Protein AF-A0A5M4DDJ9-F1 (afdb_monomer_lite)

Structure (mmCIF, N/CA/C/O backbone):
data_AF-A0A5M4DDJ9-F1
#
_entry.id   AF-A0A5M4DDJ9-F1
#
loop_
_atom_site.group_PDB
_atom_site.id
_atom_site.type_symbol
_atom_site.label_atom_id
_atom_site.label_alt_id
_atom_site.label_comp_id
_atom_site.label_asym_id
_atom_site.label_entity_id
_atom_site.label_seq_id
_atom_site.pdbx_PDB_ins_code
_atom_site.Cartn_x
_atom_site.Cartn_y
_atom_site.Cartn_z
_atom_site.occupancy
_atom_site.B_iso_or_equiv
_atom_site.auth_seq_id
_atom_site.auth_comp_id
_atom_site.auth_asym_id
_atom_site.auth_atom_id
_atom_site.pdbx_PDB_model_num
ATOM 1 N N . MET A 1 1 ? -1.217 1.622 -13.422 1.00 91.12 1 MET A N 1
ATOM 2 C CA . MET A 1 1 ? -2.374 1.199 -12.579 1.00 91.12 1 MET A CA 1
ATOM 3 C C . MET A 1 1 ? -1.895 0.971 -11.156 1.00 91.12 1 MET A C 1
ATOM 5 O O . MET A 1 1 ? -0.814 0.414 -10.998 1.00 91.12 1 MET A O 1
ATOM 9 N N . VAL A 1 2 ? -2.664 1.385 -10.148 1.00 94.44 2 VAL A N 1
ATOM 10 C CA . VAL A 1 2 ? -2.326 1.254 -8.718 1.00 94.44 2 VAL A CA 1
ATOM 11 C C . VAL A 1 2 ? -3.425 0.519 -7.961 1.00 94.44 2 VAL A C 1
ATOM 13 O O . VAL A 1 2 ? -4.577 0.521 -8.397 1.00 94.44 2 VAL A O 1
ATOM 16 N N . GLY A 1 3 ? -3.105 -0.091 -6.821 1.00 95.62 3 GLY A N 1
ATOM 17 C CA . GLY A 1 3 ? -4.119 -0.683 -5.954 1.00 95.62 3 GLY A CA 1
ATOM 18 C C . GLY A 1 3 ? -3.589 -1.247 -4.651 1.00 95.62 3 GLY A C 1
ATOM 19 O O . GLY A 1 3 ? -2.397 -1.164 -4.343 1.00 95.62 3 GLY A O 1
ATOM 20 N N . ILE A 1 4 ? -4.534 -1.770 -3.877 1.00 95.81 4 ILE A N 1
ATOM 21 C CA . ILE A 1 4 ? -4.316 -2.322 -2.547 1.00 95.81 4 ILE A CA 1
ATOM 22 C C . ILE A 1 4 ? -4.977 -3.692 -2.431 1.00 95.81 4 ILE A C 1
ATOM 24 O O . ILE A 1 4 ? -6.146 -3.877 -2.782 1.00 95.81 4 ILE A O 1
ATOM 28 N N . TRP A 1 5 ? -4.209 -4.649 -1.927 1.00 96.69 5 TRP A N 1
ATOM 29 C CA . TRP A 1 5 ? -4.634 -6.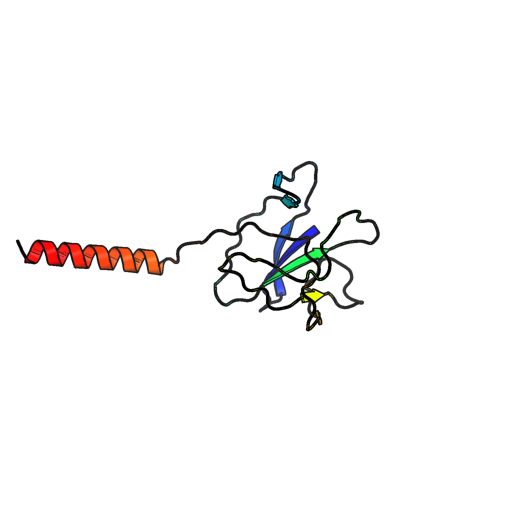016 -1.675 1.00 96.69 5 TRP A CA 1
ATOM 30 C C . TRP A 1 5 ? -4.654 -6.299 -0.182 1.00 96.69 5 TRP A C 1
ATOM 32 O O . TRP A 1 5 ? -3.828 -5.778 0.566 1.00 96.69 5 TRP A O 1
ATOM 42 N N . ARG A 1 6 ? -5.568 -7.167 0.240 1.00 97.25 6 ARG A N 1
ATOM 43 C CA . ARG A 1 6 ? -5.543 -7.766 1.573 1.00 97.25 6 ARG A CA 1
ATOM 44 C C . ARG A 1 6 ? -4.703 -9.033 1.537 1.00 97.25 6 ARG A C 1
ATOM 46 O O . ARG A 1 6 ? -4.954 -9.913 0.720 1.00 97.25 6 ARG A O 1
ATOM 53 N N . ASP A 1 7 ? -3.736 -9.150 2.440 1.00 95.88 7 ASP A N 1
ATOM 54 C CA . ASP A 1 7 ? -2.758 -10.242 2.367 1.00 95.88 7 ASP A CA 1
ATOM 55 C C . ASP A 1 7 ? -3.348 -11.607 2.751 1.00 95.88 7 ASP A C 1
ATOM 57 O O . ASP A 1 7 ? -2.906 -12.632 2.240 1.00 95.88 7 ASP A O 1
ATOM 61 N N . SER A 1 8 ? -4.372 -11.643 3.613 1.00 96.50 8 SER A N 1
ATOM 62 C CA . SER A 1 8 ? -4.942 -12.899 4.127 1.00 96.50 8 SER A CA 1
ATOM 63 C C . SER A 1 8 ? -5.587 -13.778 3.055 1.00 96.50 8 SER A C 1
ATOM 65 O O . SER A 1 8 ? -5.591 -14.998 3.181 1.00 96.50 8 SER A O 1
ATOM 67 N N . ASP A 1 9 ? -6.175 -13.159 2.033 1.00 96.62 9 ASP A N 1
ATOM 68 C CA . ASP A 1 9 ? -6.898 -13.823 0.943 1.00 96.62 9 ASP A CA 1
ATOM 69 C C . ASP A 1 9 ? -6.453 -13.336 -0.442 1.00 96.62 9 ASP A C 1
ATOM 71 O O . ASP A 1 9 ? -7.043 -13.722 -1.448 1.00 96.62 9 ASP A O 1
ATOM 75 N N . GLN A 1 10 ? -5.415 -12.493 -0.496 1.00 95.62 10 GLN A N 1
ATOM 76 C CA . GLN A 1 10 ? -4.866 -11.894 -1.715 1.00 95.62 10 GLN A CA 1
ATOM 77 C C . GLN A 1 10 ? -5.909 -11.105 -2.527 1.00 95.62 10 GLN A C 1
ATOM 79 O O . GLN A 1 10 ? -5.730 -10.860 -3.722 1.00 95.62 10 GLN A O 1
ATOM 84 N N . ALA A 1 11 ? -7.010 -10.693 -1.891 1.00 96.75 11 ALA A N 1
ATOM 85 C CA . ALA A 1 11 ? -8.105 -10.016 -2.565 1.00 96.75 11 ALA A CA 1
ATOM 86 C C . ALA A 1 11 ? -7.718 -8.575 -2.914 1.00 96.75 11 ALA A C 1
ATOM 88 O O . ALA A 1 11 ? -7.293 -7.812 -2.044 1.00 96.75 11 ALA A O 1
ATOM 89 N N . LEU A 1 12 ? -7.915 -8.184 -4.177 1.00 96.75 12 LEU A N 1
ATOM 90 C CA . LEU A 1 12 ? -7.800 -6.791 -4.608 1.00 96.75 12 LEU A CA 1
ATOM 91 C C . LEU A 1 12 ? -8.976 -5.998 -4.029 1.00 96.75 12 LEU A C 1
ATOM 93 O O . LEU A 1 12 ? -10.116 -6.176 -4.454 1.00 96.75 12 LEU A O 1
ATOM 97 N N . MET A 1 13 ? -8.706 -5.133 -3.053 1.00 97.00 13 MET A N 1
ATOM 98 C CA . MET A 1 13 ? -9.750 -4.375 -2.360 1.00 97.00 13 MET A CA 1
ATOM 99 C C . MET A 1 13 ? -10.138 -3.107 -3.116 1.00 97.00 13 MET A C 1
ATOM 101 O O . MET A 1 13 ? -11.306 -2.732 -3.143 1.00 97.00 13 MET A O 1
ATOM 105 N N . ALA A 1 14 ? -9.155 -2.445 -3.724 1.00 96.81 14 ALA A N 1
ATOM 106 C CA . ALA A 1 14 ? -9.376 -1.319 -4.617 1.00 96.81 14 ALA A CA 1
ATOM 107 C C . ALA A 1 14 ? -8.230 -1.185 -5.611 1.00 96.81 14 ALA A C 1
ATOM 109 O O . ALA A 1 14 ? -7.081 -1.524 -5.325 1.00 96.81 14 ALA A O 1
ATOM 110 N N . SER A 1 15 ? -8.558 -0.634 -6.774 1.00 96.50 15 SER A N 1
ATOM 111 C CA . SER A 1 15 ? -7.586 -0.232 -7.780 1.00 96.50 15 SER A CA 1
ATOM 112 C C . SER A 1 15 ? -8.067 1.005 -8.519 1.00 96.50 15 SER A C 1
ATOM 114 O O . SER A 1 15 ? -9.262 1.304 -8.540 1.00 96.50 15 SER A O 1
ATOM 116 N N . ALA A 1 16 ? -7.122 1.718 -9.116 1.00 95.00 16 ALA A N 1
ATOM 117 C CA . ALA A 1 16 ? -7.395 2.849 -9.978 1.00 95.00 16 ALA A CA 1
ATOM 118 C C . ALA A 1 16 ? -6.338 2.957 -11.078 1.00 95.00 16 ALA A C 1
ATOM 120 O O . ALA A 1 16 ? -5.153 2.661 -10.880 1.00 95.00 16 ALA A O 1
ATOM 121 N N . LEU A 1 17 ? -6.770 3.436 -12.240 1.00 93.69 17 LEU A N 1
ATOM 122 C CA . LEU A 1 17 ? -5.866 4.044 -13.202 1.00 93.69 17 LEU A CA 1
ATOM 123 C C . LEU A 1 17 ? -5.703 5.512 -12.809 1.00 93.69 17 LEU A C 1
ATOM 125 O O . LEU A 1 17 ? -6.692 6.235 -12.738 1.00 93.69 17 LEU A O 1
ATOM 129 N N . VAL A 1 18 ? -4.474 5.934 -12.522 1.00 92.56 18 VAL A N 1
ATOM 130 C CA . VAL A 1 18 ? -4.179 7.347 -12.280 1.00 92.56 18 VAL A CA 1
ATOM 131 C C . VAL A 1 18 ? -4.036 8.012 -13.641 1.00 92.56 18 VAL A C 1
ATOM 133 O O . VAL A 1 18 ? -3.029 7.821 -14.314 1.00 92.56 18 VAL A O 1
ATOM 136 N N . ASP A 1 19 ? -5.081 8.715 -14.065 1.00 91.75 19 ASP A N 1
ATOM 137 C CA . ASP A 1 19 ? -5.103 9.457 -15.324 1.00 91.75 19 ASP A CA 1
ATOM 138 C C . ASP A 1 19 ? -4.744 10.926 -15.046 1.00 91.75 19 ASP A C 1
ATOM 140 O O . ASP A 1 19 ? -5.495 11.594 -14.330 1.00 91.75 19 ASP A O 1
ATOM 144 N N . PRO A 1 20 ? -3.641 11.465 -15.602 1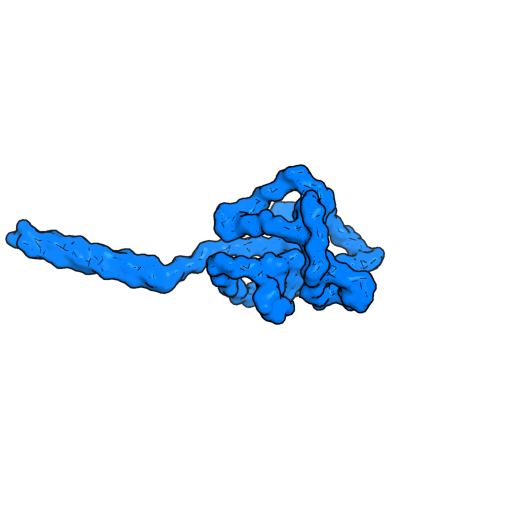.00 90.38 20 PRO A N 1
ATOM 145 C CA . PRO A 1 20 ? -3.265 12.869 -15.427 1.00 90.38 20 PRO A CA 1
ATOM 146 C C . PRO A 1 20 ? -4.354 13.878 -15.827 1.00 90.38 20 PRO A C 1
ATOM 148 O O . PRO A 1 20 ? -4.323 15.014 -15.363 1.00 90.38 20 PRO A O 1
ATOM 151 N N . GLY A 1 21 ? -5.311 13.490 -16.677 1.00 93.75 21 GLY A N 1
ATOM 152 C CA . GLY A 1 21 ? -6.441 14.329 -17.078 1.00 93.75 21 GLY A CA 1
ATOM 153 C C . GLY A 1 21 ? -7.557 14.441 -16.033 1.00 93.75 21 GLY A C 1
ATOM 154 O O . GLY A 1 21 ? -8.336 15.392 -16.086 1.00 93.75 21 GLY A O 1
ATOM 155 N N . THR A 1 22 ? -7.649 13.500 -15.085 1.00 94.75 22 THR A N 1
ATOM 156 C CA . THR A 1 22 ? -8.707 13.476 -14.051 1.00 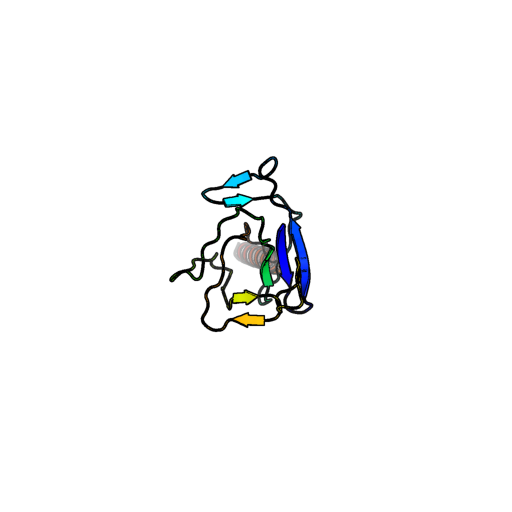94.75 22 THR A CA 1
ATOM 157 C C . THR A 1 22 ? -8.189 13.389 -12.622 1.00 94.75 22 THR A C 1
ATOM 159 O O . THR A 1 22 ? -8.957 13.586 -11.680 1.00 94.75 22 THR A O 1
ATOM 162 N N . ALA A 1 23 ? -6.916 13.052 -12.445 1.00 94.88 23 ALA A N 1
ATOM 163 C CA . ALA A 1 23 ? -6.287 12.933 -11.147 1.00 94.88 23 ALA A CA 1
ATOM 164 C C . ALA A 1 23 ? -6.039 14.309 -10.521 1.00 94.88 23 ALA A C 1
ATOM 166 O O . ALA A 1 23 ? -5.840 15.320 -11.195 1.00 94.88 23 ALA A O 1
ATOM 167 N N . THR A 1 24 ? -6.000 14.323 -9.195 1.00 95.25 24 THR A N 1
ATOM 168 C CA . THR A 1 24 ? -5.657 15.507 -8.412 1.00 95.25 24 THR A CA 1
ATOM 169 C C . THR A 1 24 ? -4.196 15.430 -8.000 1.00 95.25 24 THR A C 1
ATOM 171 O O . THR A 1 24 ? -3.779 14.461 -7.363 1.00 95.25 24 THR A O 1
ATOM 174 N N . THR A 1 25 ? -3.423 16.466 -8.308 1.00 94.06 25 THR A N 1
ATOM 175 C CA . THR A 1 25 ? -2.042 16.590 -7.830 1.00 94.06 25 THR A CA 1
ATOM 176 C C . THR A 1 25 ? -2.020 17.106 -6.394 1.00 94.06 25 THR A C 1
ATOM 178 O O . THR A 1 25 ? -2.630 18.129 -6.081 1.00 94.06 25 THR A O 1
ATOM 181 N N . LEU A 1 26 ? -1.291 16.417 -5.520 1.00 91.81 26 LEU A N 1
ATOM 182 C CA . LEU A 1 26 ? -1.054 16.809 -4.136 1.00 91.81 26 LEU A CA 1
ATOM 183 C C . LEU A 1 26 ? 0.426 16.596 -3.799 1.00 91.81 26 LEU A C 1
ATOM 185 O O . LEU A 1 26 ? 0.887 15.462 -3.648 1.00 91.81 26 LEU A O 1
ATOM 189 N N . GLY A 1 27 ? 1.164 17.700 -3.664 1.00 89.69 27 GLY A N 1
ATOM 190 C CA . GLY A 1 27 ? 2.623 17.658 -3.553 1.00 89.69 27 GLY A CA 1
ATOM 191 C C . GLY A 1 27 ? 3.243 17.061 -4.818 1.00 89.69 27 GLY A C 1
ATOM 192 O O . GLY A 1 27 ? 2.853 17.429 -5.924 1.00 89.69 27 GLY A O 1
ATOM 193 N N . ASP A 1 28 ? 4.156 16.108 -4.642 1.00 86.56 28 ASP A N 1
ATOM 194 C CA . ASP A 1 28 ? 4.861 15.427 -5.738 1.00 86.56 28 ASP A CA 1
ATOM 195 C C . ASP A 1 28 ? 4.074 14.244 -6.343 1.00 86.56 28 ASP A C 1
ATOM 197 O O . ASP A 1 28 ? 4.601 13.505 -7.172 1.00 86.56 28 ASP A O 1
ATOM 201 N N . TRP A 1 29 ? 2.822 14.032 -5.923 1.00 89.75 29 TRP A N 1
ATOM 202 C CA . TRP A 1 29 ? 2.040 12.837 -6.251 1.00 89.75 29 TRP A CA 1
ATOM 203 C C . TRP A 1 29 ? 0.702 13.178 -6.911 1.00 89.75 29 TRP A C 1
ATOM 205 O O . TRP A 1 29 ? 0.070 14.183 -6.583 1.00 89.75 29 TRP A O 1
ATOM 215 N N . MET A 1 30 ? 0.231 12.300 -7.799 1.00 93.12 30 MET A N 1
ATOM 216 C CA . MET A 1 30 ? -1.116 12.353 -8.378 1.00 93.12 30 MET A CA 1
ATOM 217 C C . MET A 1 30 ? -2.019 11.295 -7.745 1.00 93.12 30 MET A C 1
ATOM 219 O O . MET A 1 30 ? -1.616 10.147 -7.561 1.00 93.12 30 MET A O 1
ATOM 223 N N . TYR A 1 31 ? -3.260 11.678 -7.450 1.00 94.50 31 TYR A N 1
ATOM 224 C CA . TYR A 1 31 ? -4.249 10.824 -6.804 1.00 94.50 31 TYR A CA 1
ATOM 225 C C . TYR A 1 31 ? -5.504 10.700 -7.657 1.00 94.50 31 TYR A C 1
ATOM 227 O O . TYR A 1 31 ? -6.114 11.698 -8.042 1.00 94.50 31 TYR A O 1
ATOM 235 N N . GLN A 1 32 ? -5.932 9.461 -7.880 1.00 96.12 32 GLN A N 1
ATOM 236 C CA . GLN A 1 32 ? -7.238 9.151 -8.447 1.00 96.12 32 GLN A CA 1
ATOM 237 C C . GLN A 1 32 ? -8.202 8.771 -7.323 1.00 96.12 32 GLN A C 1
ATOM 239 O O . GLN A 1 32 ? -7.865 7.968 -6.451 1.00 96.12 32 GLN A O 1
ATOM 244 N N . SER A 1 33 ? -9.413 9.328 -7.344 1.00 94.50 33 SER A N 1
ATOM 245 C CA . SER A 1 33 ? -10.443 8.961 -6.373 1.00 94.50 33 SER A CA 1
ATOM 246 C C . SER A 1 33 ? -10.897 7.512 -6.555 1.00 94.50 33 SER A C 1
ATOM 248 O O . SER A 1 33 ? -11.127 7.054 -7.673 1.00 94.50 33 SER A O 1
ATOM 250 N N . ILE A 1 34 ? -11.087 6.826 -5.430 1.00 95.00 34 ILE A N 1
ATOM 251 C CA . ILE A 1 34 ? -11.683 5.491 -5.335 1.00 95.00 34 ILE A CA 1
ATOM 252 C C . ILE A 1 34 ? -12.862 5.526 -4.364 1.00 95.00 34 ILE A C 1
ATOM 254 O O . ILE A 1 34 ? -12.968 6.433 -3.533 1.00 95.00 34 ILE A O 1
ATOM 258 N N . SER A 1 35 ? -13.727 4.514 -4.419 1.00 94.19 35 SER A N 1
ATOM 259 C CA . SER A 1 35 ? -14.648 4.254 -3.312 1.00 94.19 35 SER A CA 1
ATOM 260 C C . SER A 1 35 ? -13.846 3.973 -2.032 1.00 94.19 35 SER A C 1
ATOM 262 O O . SER A 1 35 ? -12.883 3.203 -2.097 1.00 94.19 35 SER A O 1
ATOM 264 N N . PRO A 1 36 ? -14.204 4.571 -0.878 1.00 93.12 36 PRO A N 1
ATOM 265 C CA . PRO A 1 36 ? -13.473 4.352 0.365 1.00 93.12 36 PRO A CA 1
ATOM 266 C C . PRO A 1 36 ? -13.395 2.871 0.741 1.00 93.12 36 PRO A C 1
ATOM 268 O O . PRO A 1 36 ? -14.400 2.161 0.711 1.00 93.12 36 PRO A O 1
ATOM 271 N N . VAL A 1 37 ? -12.203 2.426 1.138 1.00 94.06 37 VAL A N 1
ATOM 272 C CA . VAL A 1 37 ? -11.948 1.062 1.611 1.00 94.06 37 VAL A CA 1
ATOM 273 C C . VAL A 1 37 ? -11.637 1.104 3.099 1.00 94.06 37 VAL A C 1
ATOM 275 O O . VAL A 1 37 ? -10.756 1.842 3.535 1.00 94.06 37 VAL A O 1
ATOM 278 N N . GLN A 1 38 ? -12.345 0.293 3.882 1.00 92.94 38 GLN A N 1
ATOM 279 C CA . GLN A 1 38 ? -12.071 0.156 5.306 1.00 92.94 38 GLN A CA 1
ATOM 280 C C . GLN A 1 38 ? -10.966 -0.877 5.537 1.00 92.94 38 GLN A C 1
ATOM 282 O O . GLN A 1 38 ? -11.117 -2.048 5.188 1.00 92.94 38 GLN A O 1
ATOM 287 N N . LEU A 1 39 ? -9.873 -0.440 6.162 1.00 92.81 39 LEU A N 1
ATOM 288 C CA . LEU A 1 39 ? -8.778 -1.307 6.584 1.00 92.81 39 LEU A CA 1
ATOM 289 C C . LEU A 1 39 ? -8.973 -1.678 8.056 1.00 92.81 39 LEU A C 1
ATOM 291 O O . LEU A 1 39 ? -9.036 -0.815 8.929 1.00 92.81 39 LEU A O 1
ATOM 295 N N . SER A 1 40 ? -9.096 -2.971 8.338 1.00 92.25 40 SER A N 1
ATOM 296 C CA . SER A 1 40 ? -9.141 -3.487 9.706 1.00 92.25 40 SER A CA 1
ATOM 297 C C . SER A 1 40 ? -7.774 -3.373 10.378 1.00 92.25 40 SER A C 1
ATOM 299 O O . SER A 1 40 ? -6.763 -3.775 9.797 1.00 92.25 40 SER A O 1
ATOM 301 N N . SER A 1 41 ? -7.760 -2.878 11.616 1.00 90.38 41 SER A N 1
ATOM 302 C CA . SER A 1 41 ? -6.561 -2.855 12.458 1.00 90.38 41 SER A CA 1
ATOM 303 C C . SER A 1 41 ? -6.016 -4.270 12.683 1.00 90.38 41 SER A C 1
ATOM 305 O O . SER A 1 41 ? -6.780 -5.230 12.790 1.00 90.38 41 SER A O 1
ATOM 307 N N . GLY A 1 42 ? -4.690 -4.401 12.731 1.00 92.94 42 GLY A N 1
ATOM 308 C CA . GLY A 1 42 ? -3.994 -5.679 12.916 1.00 92.94 42 GLY A CA 1
ATOM 309 C C . GLY A 1 42 ? -3.937 -6.585 11.679 1.00 92.94 42 GLY A C 1
ATOM 310 O O . GLY A 1 42 ? -3.274 -7.618 11.732 1.00 92.94 42 GLY A O 1
ATOM 311 N N . ALA A 1 43 ? -4.583 -6.218 10.569 1.00 95.44 43 ALA A N 1
ATOM 312 C CA . ALA A 1 43 ? -4.454 -6.926 9.298 1.00 95.44 43 ALA A CA 1
ATOM 313 C C . ALA A 1 43 ? -3.310 -6.355 8.443 1.00 95.44 43 ALA A C 1
ATOM 315 O O . ALA A 1 43 ? -2.926 -5.193 8.587 1.00 95.44 43 ALA A O 1
ATOM 316 N N . SER A 1 44 ? -2.778 -7.180 7.540 1.00 95.38 44 SER A N 1
ATOM 317 C CA . SER A 1 44 ? -1.732 -6.789 6.591 1.00 95.38 44 SER A CA 1
ATOM 318 C C . SER A 1 44 ? -2.312 -6.553 5.200 1.00 95.38 44 SER A C 1
ATOM 320 O O . SER A 1 44 ? -3.215 -7.269 4.746 1.00 95.38 44 SER A O 1
ATOM 322 N N . TYR A 1 45 ? -1.799 -5.510 4.555 1.00 95.00 45 TYR A N 1
ATOM 323 C CA . TYR A 1 45 ? -2.214 -5.078 3.235 1.00 95.00 45 TYR A CA 1
ATOM 324 C C . TYR A 1 45 ? -0.989 -4.744 2.403 1.00 95.00 45 TYR A C 1
ATOM 326 O O . TYR A 1 45 ? -0.024 -4.154 2.895 1.00 95.00 45 TYR A O 1
ATOM 334 N N . THR A 1 46 ? -1.093 -5.034 1.117 1.00 94.38 46 THR A N 1
ATOM 335 C CA . THR A 1 46 ? -0.067 -4.723 0.135 1.00 94.38 46 THR A CA 1
ATOM 336 C C . THR A 1 46 ? -0.542 -3.593 -0.761 1.00 94.38 46 THR A C 1
ATOM 338 O O . THR A 1 46 ? -1.584 -3.702 -1.398 1.00 94.38 46 THR A O 1
ATOM 341 N N . ALA A 1 47 ? 0.243 -2.523 -0.842 1.00 93.56 47 ALA A N 1
ATOM 342 C CA . ALA A 1 47 ? 0.087 -1.440 -1.805 1.00 93.56 47 ALA A CA 1
ATOM 343 C C . ALA A 1 47 ? 1.003 -1.678 -3.013 1.00 93.56 47 ALA A C 1
ATOM 345 O O . ALA A 1 47 ? 2.172 -2.017 -2.831 1.00 93.56 47 ALA A O 1
ATOM 346 N N . GLY A 1 48 ? 0.518 -1.464 -4.238 1.00 93.50 48 GLY A N 1
ATOM 347 C CA . GLY A 1 48 ? 1.329 -1.708 -5.432 1.00 93.50 48 GLY A CA 1
ATOM 348 C C . GLY A 1 48 ? 0.899 -0.938 -6.676 1.00 93.50 48 GLY A C 1
ATOM 349 O O . GLY A 1 48 ? -0.238 -0.484 -6.798 1.00 93.50 48 GLY A O 1
ATOM 350 N N . ALA A 1 49 ? 1.843 -0.812 -7.610 1.00 92.38 49 ALA A N 1
ATOM 351 C CA . ALA A 1 49 ? 1.632 -0.346 -8.976 1.00 92.38 49 ALA A CA 1
ATOM 352 C C . ALA A 1 49 ? 2.131 -1.399 -9.956 1.00 92.38 49 ALA A C 1
ATOM 354 O O . ALA A 1 49 ? 3.141 -2.060 -9.715 1.00 92.38 49 ALA A O 1
ATOM 355 N N . MET A 1 50 ? 1.458 -1.482 -11.098 1.00 91.06 50 MET A N 1
ATOM 356 C CA . MET A 1 50 ? 2.045 -2.072 -12.293 1.00 91.06 50 MET A CA 1
ATOM 357 C C . MET A 1 50 ? 2.738 -0.964 -13.075 1.00 91.06 50 MET A C 1
ATOM 359 O O . MET A 1 50 ? 2.065 -0.030 -13.513 1.00 91.06 50 MET A O 1
ATOM 363 N N . TYR A 1 51 ? 4.051 -1.123 -13.237 1.00 86.25 51 TYR A N 1
ATOM 364 C CA . TYR A 1 51 ? 4.872 -0.357 -14.165 1.00 86.25 51 TYR A CA 1
ATOM 365 C C . TYR A 1 51 ? 5.203 -1.235 -15.368 1.00 86.25 51 TYR A C 1
ATOM 367 O O . TYR A 1 51 ? 5.687 -2.361 -15.211 1.00 86.25 51 TYR A O 1
ATOM 375 N N . THR A 1 52 ? 4.937 -0.734 -16.563 1.00 84.19 52 THR A N 1
ATOM 376 C CA . THR A 1 52 ? 5.291 -1.378 -17.827 1.00 84.19 52 THR A CA 1
ATOM 377 C C . THR A 1 52 ? 6.603 -0.822 -18.371 1.00 84.19 52 THR A C 1
ATOM 379 O O . THR A 1 52 ? 7.060 0.242 -17.965 1.00 84.19 52 THR A O 1
ATOM 382 N N . ALA A 1 53 ? 7.223 -1.530 -19.319 1.00 81.44 53 ALA A N 1
ATOM 383 C CA . ALA A 1 53 ? 8.445 -1.051 -19.973 1.00 81.44 53 ALA A CA 1
ATOM 384 C C . ALA A 1 53 ? 8.240 0.261 -20.757 1.00 81.44 53 ALA A C 1
ATOM 386 O O . ALA A 1 53 ? 9.214 0.929 -21.090 1.00 81.44 53 ALA A O 1
ATOM 387 N N . THR A 1 54 ? 6.990 0.610 -21.065 1.00 84.62 54 THR A N 1
ATOM 388 C CA . THR A 1 54 ? 6.621 1.851 -21.750 1.00 84.62 54 THR A CA 1
ATOM 389 C C . THR A 1 54 ? 6.169 2.955 -20.798 1.00 84.62 54 THR A C 1
ATOM 391 O O . THR A 1 54 ? 5.879 4.053 -21.266 1.00 84.62 54 THR A O 1
ATOM 394 N N . ASP A 1 55 ? 6.103 2.697 -19.488 1.00 84.06 55 ASP A N 1
ATOM 395 C CA . ASP A 1 55 ? 5.698 3.714 -18.520 1.00 84.06 55 ASP A CA 1
ATOM 396 C C . ASP A 1 55 ? 6.852 4.684 -18.253 1.00 84.06 55 ASP A C 1
ATOM 398 O O . ASP A 1 55 ? 7.989 4.283 -17.999 1.00 84.06 55 ASP A O 1
ATOM 402 N N . SER A 1 56 ? 6.540 5.979 -18.271 1.00 84.31 56 SER A N 1
ATOM 403 C CA . SER A 1 56 ? 7.460 7.062 -17.904 1.00 84.31 56 SER A CA 1
ATOM 404 C C . SER A 1 56 ? 7.340 7.480 -16.435 1.00 84.31 56 SER A C 1
ATOM 406 O O . SER A 1 56 ? 7.931 8.481 -16.026 1.00 84.31 56 SER A O 1
ATOM 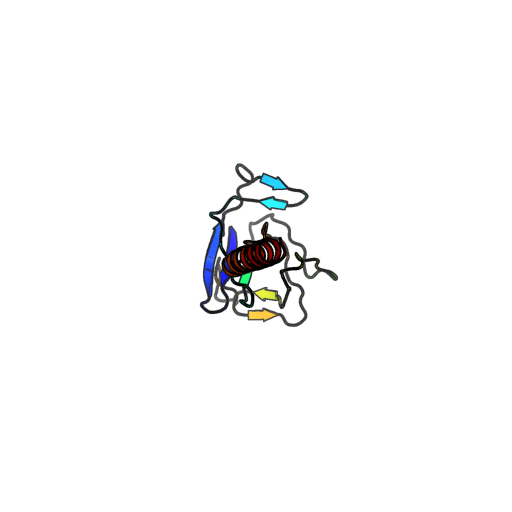408 N N . ASP A 1 57 ? 6.556 6.748 -15.645 1.00 86.31 57 ASP A N 1
ATOM 409 C CA . ASP A 1 57 ? 6.327 7.064 -14.241 1.00 86.31 57 ASP A CA 1
ATOM 410 C C . ASP A 1 57 ? 7.589 6.829 -13.410 1.00 86.31 57 ASP A C 1
ATOM 412 O O . ASP A 1 57 ? 8.274 5.808 -13.514 1.00 86.31 57 ASP A O 1
ATOM 416 N N . SER A 1 58 ? 7.876 7.785 -12.532 1.00 87.31 58 SER A N 1
ATOM 417 C CA . SER A 1 58 ? 8.989 7.697 -11.594 1.00 87.31 58 SER A CA 1
ATOM 418 C C . SER A 1 58 ? 8.552 7.074 -10.269 1.00 87.31 58 SER A C 1
ATOM 420 O O . SER A 1 58 ? 7.408 7.207 -9.838 1.00 87.31 58 SER A O 1
ATOM 422 N N . TYR A 1 59 ? 9.489 6.409 -9.597 1.00 88.94 59 TYR A N 1
ATOM 423 C CA . TYR A 1 59 ? 9.310 5.883 -8.247 1.00 88.94 59 TYR A CA 1
ATOM 424 C C . TYR A 1 59 ? 10.599 6.054 -7.442 1.00 88.94 59 TYR A C 1
ATOM 426 O O . TYR A 1 59 ? 11.706 6.066 -7.983 1.00 88.94 59 TYR A O 1
ATOM 434 N N . VAL A 1 60 ? 10.463 6.138 -6.123 1.00 90.62 60 VAL A N 1
ATOM 435 C CA . VAL A 1 60 ? 11.591 6.138 -5.192 1.00 90.62 60 VAL A CA 1
ATOM 436 C C . VAL A 1 60 ? 12.010 4.695 -4.939 1.00 90.62 60 VAL A C 1
ATOM 438 O O . VAL A 1 60 ? 11.227 3.891 -4.435 1.00 90.62 60 VAL A O 1
ATOM 441 N N . SER A 1 61 ? 13.249 4.351 -5.286 1.00 90.75 61 SER A N 1
ATOM 442 C CA . SER A 1 61 ? 13.771 2.992 -5.131 1.00 90.75 61 SER A CA 1
ATOM 443 C C . SER A 1 61 ? 14.601 2.851 -3.860 1.00 90.75 61 SER A C 1
ATOM 445 O O . SER A 1 61 ? 15.651 3.472 -3.730 1.00 90.75 61 SER A O 1
ATOM 447 N N . ASN A 1 62 ? 14.156 1.973 -2.965 1.00 90.50 62 ASN A N 1
ATOM 448 C CA . ASN A 1 62 ? 14.844 1.531 -1.754 1.00 90.50 62 ASN A CA 1
ATOM 449 C C . ASN A 1 62 ? 15.414 2.682 -0.893 1.00 90.50 62 ASN A C 1
ATOM 451 O O . ASN A 1 62 ? 16.624 2.729 -0.661 1.00 90.50 62 ASN A O 1
ATOM 455 N N . PRO A 1 63 ? 14.569 3.624 -0.433 1.00 91.00 63 PRO A N 1
ATOM 456 C CA . PRO A 1 63 ? 15.024 4.792 0.319 1.00 91.00 63 PRO A CA 1
ATOM 457 C C . PRO A 1 63 ? 15.599 4.393 1.681 1.00 91.00 63 PRO A C 1
ATOM 459 O O . PRO A 1 63 ? 15.169 3.408 2.266 1.00 91.00 63 PRO A O 1
ATOM 462 N N . THR A 1 64 ? 16.517 5.183 2.242 1.00 90.31 64 THR A N 1
ATOM 463 C CA . THR A 1 64 ? 17.094 4.923 3.578 1.00 90.31 64 THR A CA 1
ATOM 464 C C . THR A 1 64 ? 16.066 5.080 4.702 1.00 90.31 64 THR A C 1
ATOM 466 O O . THR A 1 64 ? 16.118 4.372 5.709 1.00 90.31 64 THR A O 1
ATOM 469 N N . THR A 1 65 ? 15.116 5.998 4.532 1.00 87.88 65 THR A N 1
ATOM 470 C CA . THR A 1 65 ? 14.054 6.302 5.493 1.00 87.88 65 THR A CA 1
ATOM 471 C C . THR A 1 65 ? 12.699 6.294 4.795 1.00 87.88 65 THR A C 1
ATOM 473 O O . THR A 1 65 ? 12.573 6.698 3.643 1.00 87.88 65 THR A O 1
ATOM 476 N N . VAL A 1 66 ? 11.679 5.807 5.501 1.00 88.12 66 VAL A N 1
ATOM 477 C CA . VAL A 1 66 ? 10.278 5.863 5.072 1.00 88.12 66 VAL A CA 1
ATOM 478 C C . VAL A 1 66 ? 9.479 6.334 6.273 1.00 88.12 66 VAL A C 1
ATOM 480 O O . VAL A 1 66 ? 9.642 5.780 7.361 1.00 88.12 66 VAL A O 1
ATOM 483 N N . VAL A 1 67 ? 8.663 7.364 6.077 1.00 88.94 67 VAL A N 1
ATOM 484 C CA . VAL A 1 67 ? 7.733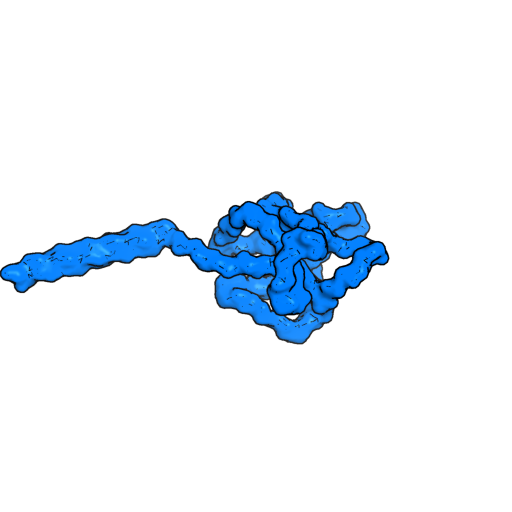 7.869 7.087 1.00 88.94 67 VAL A CA 1
ATOM 485 C C . VAL A 1 67 ? 6.334 7.480 6.640 1.00 88.94 67 VAL A C 1
ATOM 487 O O . VAL A 1 67 ? 5.915 7.833 5.540 1.00 88.94 67 VAL A O 1
ATOM 490 N N . THR A 1 68 ? 5.641 6.725 7.480 1.00 90.19 68 THR A N 1
ATOM 491 C CA . THR A 1 68 ? 4.248 6.327 7.282 1.00 90.19 68 THR A CA 1
ATOM 492 C C . THR A 1 68 ? 3.348 7.091 8.244 1.00 90.19 68 THR A C 1
ATOM 494 O O . THR A 1 68 ? 3.817 7.688 9.217 1.00 90.19 68 THR A O 1
ATOM 497 N N . ASP A 1 69 ? 2.045 7.074 7.970 1.00 89.81 69 ASP A N 1
ATOM 498 C CA . ASP A 1 69 ? 1.050 7.465 8.966 1.00 89.81 69 ASP A CA 1
ATOM 499 C C . ASP A 1 69 ? 1.275 6.666 10.272 1.00 89.81 69 ASP A C 1
ATOM 501 O O . ASP A 1 69 ? 1.594 5.477 10.184 1.00 89.81 69 ASP A O 1
ATOM 505 N N . PRO A 1 70 ? 1.125 7.260 11.475 1.00 90.50 70 PRO A N 1
ATOM 506 C CA . PRO A 1 70 ? 1.349 6.564 12.746 1.00 90.50 70 PRO A CA 1
ATOM 507 C C . PRO A 1 70 ? 0.523 5.285 12.954 1.00 90.50 70 PRO A C 1
ATOM 509 O O . PRO A 1 70 ? 0.894 4.459 13.787 1.00 90.50 70 PRO A O 1
ATOM 512 N N . TRP A 1 71 ? -0.589 5.106 12.232 1.00 89.12 71 TRP A N 1
ATOM 513 C CA . TRP A 1 71 ? -1.392 3.878 12.266 1.00 89.12 71 TRP A CA 1
ATOM 514 C C . TRP A 1 71 ? -0.907 2.790 11.301 1.00 89.12 71 TRP A C 1
ATOM 516 O O . TRP A 1 71 ? -1.449 1.685 11.301 1.00 89.12 71 TRP A O 1
ATOM 526 N N . ILE A 1 72 ? 0.100 3.083 10.479 1.00 90.75 72 ILE A N 1
ATOM 527 C CA . ILE A 1 72 ? 0.627 2.188 9.453 1.00 90.75 72 ILE A CA 1
ATOM 528 C C . ILE A 1 72 ? 2.078 1.852 9.771 1.00 90.75 72 ILE A C 1
ATOM 530 O O . ILE A 1 72 ? 2.938 2.727 9.859 1.00 90.75 72 ILE A O 1
ATOM 534 N N . THR A 1 73 ? 2.370 0.558 9.835 1.00 91.44 73 THR A N 1
ATOM 535 C CA . THR A 1 73 ? 3.737 0.043 9.930 1.00 91.44 73 THR A CA 1
ATOM 536 C C . THR A 1 73 ? 4.126 -0.590 8.603 1.00 91.44 73 THR A C 1
ATOM 538 O O . THR A 1 73 ? 3.492 -1.549 8.166 1.00 91.44 73 THR A O 1
ATOM 541 N N . LEU A 1 74 ? 5.191 -0.091 7.972 1.00 89.62 74 LEU A N 1
ATOM 542 C CA . LEU A 1 74 ? 5.784 -0.754 6.812 1.00 89.62 74 LEU A CA 1
ATOM 543 C C . LEU A 1 74 ? 6.569 -1.990 7.274 1.00 89.62 74 LEU A C 1
ATOM 545 O O . LEU A 1 74 ? 7.532 -1.864 8.029 1.00 89.62 74 LEU A O 1
ATOM 549 N N . THR A 1 75 ? 6.169 -3.176 6.819 1.00 88.25 75 THR A N 1
ATOM 550 C CA . THR A 1 75 ? 6.756 -4.455 7.254 1.00 88.25 75 THR A CA 1
ATOM 551 C C . THR A 1 75 ? 7.792 -4.995 6.276 1.00 88.25 75 THR A C 1
ATOM 553 O O . THR A 1 75 ? 8.879 -5.400 6.687 1.00 88.25 75 THR A O 1
ATOM 556 N N . ALA A 1 76 ? 7.469 -5.014 4.985 1.00 86.62 76 ALA A N 1
ATOM 557 C CA . ALA A 1 76 ? 8.325 -5.575 3.953 1.00 86.62 76 ALA A CA 1
ATOM 558 C C . ALA A 1 76 ? 7.991 -5.012 2.570 1.00 86.62 76 ALA A C 1
ATOM 560 O O . ALA A 1 76 ? 6.932 -4.426 2.349 1.00 86.62 76 ALA A O 1
ATOM 561 N N . SER A 1 77 ? 8.902 -5.255 1.632 1.00 90.88 77 SER A N 1
ATOM 562 C CA . SER A 1 77 ? 8.678 -5.009 0.211 1.00 90.88 77 SER A CA 1
ATOM 563 C C . SER A 1 77 ? 8.365 -6.303 -0.503 1.00 90.88 77 SER A C 1
ATOM 565 O O . SER A 1 77 ? 9.016 -7.322 -0.256 1.00 90.88 77 SER A O 1
ATOM 567 N N . VAL A 1 78 ? 7.424 -6.237 -1.434 1.00 92.56 78 VAL A N 1
ATOM 568 C CA . VAL A 1 78 ? 6.961 -7.396 -2.191 1.00 92.56 78 VAL A CA 1
ATOM 569 C C . VAL A 1 78 ? 7.010 -7.142 -3.694 1.00 92.56 78 VAL A C 1
ATOM 571 O O . VAL A 1 78 ? 6.993 -5.997 -4.147 1.00 92.56 78 VAL A O 1
ATOM 574 N N . TYR A 1 79 ? 7.120 -8.215 -4.471 1.00 90.62 79 TYR A N 1
ATOM 575 C CA . TYR A 1 79 ? 7.151 -8.188 -5.933 1.00 90.62 79 TYR A CA 1
ATOM 576 C C . TYR A 1 79 ? 6.477 -9.442 -6.524 1.00 90.62 79 TYR A C 1
ATOM 578 O O . TYR A 1 79 ? 6.389 -10.475 -5.852 1.00 90.62 79 TYR A O 1
ATOM 586 N N . PRO A 1 80 ? 5.941 -9.374 -7.756 1.00 89.19 80 PRO A N 1
ATOM 587 C CA . PRO A 1 80 ? 5.345 -10.537 -8.404 1.00 89.19 80 PRO A CA 1
ATOM 588 C C . PRO A 1 80 ? 6.420 -11.528 -8.866 1.00 89.19 80 PRO A C 1
ATOM 590 O O . PRO A 1 80 ? 7.570 -11.161 -9.115 1.00 89.19 80 PRO A O 1
ATOM 593 N N . SER A 1 81 ? 6.038 -12.798 -9.021 1.00 86.38 81 SER A N 1
ATOM 594 C CA . SER A 1 81 ? 6.912 -13.791 -9.653 1.00 86.38 81 SER A CA 1
ATOM 595 C C . SER A 1 81 ? 7.180 -13.428 -11.120 1.00 86.38 81 SER A C 1
ATOM 597 O O . SER A 1 81 ? 6.336 -12.814 -11.771 1.00 86.38 81 SER A O 1
ATOM 599 N N . ALA A 1 82 ? 8.325 -13.842 -11.673 1.00 77.50 82 ALA A N 1
ATOM 600 C CA . ALA A 1 82 ? 8.690 -13.528 -13.060 1.00 77.50 82 ALA A CA 1
ATOM 601 C C . ALA A 1 82 ? 7.666 -14.039 -14.100 1.00 77.50 82 ALA A C 1
ATOM 603 O O . ALA A 1 82 ? 7.540 -13.453 -15.171 1.00 77.50 82 ALA A O 1
ATOM 604 N N . GLY A 1 83 ? 6.918 -15.104 -13.781 1.00 75.50 83 GLY A N 1
ATOM 605 C CA . GLY A 1 83 ? 5.842 -15.639 -14.626 1.00 75.50 83 GLY A CA 1
ATOM 606 C C . GLY A 1 83 ? 4.483 -14.956 -14.433 1.00 75.50 83 GLY A C 1
ATOM 607 O O . GLY A 1 83 ? 3.550 -15.224 -15.183 1.00 75.50 83 GLY A O 1
ATOM 608 N N . SER A 1 84 ? 4.356 -14.073 -13.443 1.00 79.19 84 SER A N 1
ATOM 609 C CA . SER A 1 84 ? 3.124 -13.365 -13.085 1.00 79.19 84 SER A CA 1
ATOM 610 C C . SER A 1 84 ? 3.164 -11.926 -13.603 1.00 79.19 84 SER A C 1
ATOM 612 O O . SER A 1 84 ? 3.106 -10.969 -12.834 1.00 79.19 84 SER A O 1
ATOM 614 N N . LEU A 1 85 ? 3.305 -11.773 -14.922 1.00 73.56 85 LEU A N 1
ATOM 615 C CA . LEU A 1 85 ? 3.303 -10.461 -15.569 1.00 73.56 85 LEU A CA 1
ATOM 616 C C . LEU A 1 85 ? 1.898 -9.851 -15.498 1.00 73.56 85 LEU A C 1
ATOM 618 O O . LEU A 1 85 ? 0.927 -10.466 -15.933 1.00 73.56 85 LEU A O 1
ATOM 622 N N . GLY A 1 86 ? 1.790 -8.637 -14.957 1.00 86.31 86 GLY A N 1
ATOM 623 C CA . GLY A 1 86 ? 0.527 -7.907 -14.886 1.00 86.31 86 GLY A CA 1
ATOM 624 C C . GLY A 1 86 ? 0.281 -7.227 -13.546 1.00 86.31 86 GLY A C 1
ATOM 625 O O . GLY A 1 86 ? 1.155 -7.143 -12.684 1.00 86.31 86 GLY A O 1
ATOM 626 N N . PHE A 1 87 ? -0.946 -6.743 -13.382 1.00 92.12 87 PHE A N 1
ATOM 627 C CA . PHE A 1 87 ? -1.427 -6.162 -12.137 1.00 92.12 87 PHE A CA 1
ATOM 628 C C . PHE A 1 87 ? -2.053 -7.255 -11.271 1.00 92.12 87 PHE A C 1
ATOM 630 O O . PHE A 1 87 ? -3.253 -7.520 -11.326 1.00 92.12 87 PHE A O 1
ATOM 637 N N . VAL A 1 88 ? -1.196 -7.940 -10.524 1.00 93.62 88 VAL A N 1
ATOM 638 C CA . VAL A 1 88 ? -1.520 -9.138 -9.743 1.00 93.62 88 VAL A CA 1
ATOM 639 C C . VAL A 1 88 ? -0.939 -9.020 -8.338 1.00 93.62 88 VAL A C 1
ATOM 641 O O . VAL A 1 88 ? -0.047 -8.205 -8.105 1.00 93.62 88 VAL A O 1
ATOM 644 N N . TYR A 1 89 ? -1.423 -9.846 -7.407 1.00 94.00 89 TYR A N 1
ATOM 645 C CA . TYR A 1 89 ? -0.886 -9.880 -6.048 1.00 94.00 89 TYR A CA 1
ATOM 646 C C . TYR A 1 89 ? 0.611 -10.261 -6.053 1.00 94.00 89 TYR A C 1
ATOM 648 O O . TYR A 1 89 ? 0.971 -11.318 -6.585 1.00 94.00 89 TYR A O 1
ATOM 656 N N . PRO A 1 90 ? 1.497 -9.436 -5.470 1.00 92.56 90 PRO A N 1
ATOM 657 C CA . PRO A 1 90 ? 2.921 -9.733 -5.404 1.00 92.56 90 PRO A CA 1
ATOM 658 C C . PRO A 1 90 ? 3.236 -10.620 -4.189 1.00 92.56 90 PRO A C 1
ATOM 660 O O . PRO A 1 90 ? 3.360 -10.145 -3.067 1.00 92.56 90 PRO A O 1
ATOM 663 N N . SER A 1 91 ? 3.379 -11.927 -4.406 1.00 91.25 91 SER A N 1
ATOM 664 C CA . SER A 1 91 ? 3.547 -12.896 -3.313 1.00 91.25 91 SER A CA 1
ATOM 665 C C . SER A 1 91 ? 4.992 -13.115 -2.851 1.00 91.25 91 SER A C 1
ATOM 667 O O . SER A 1 91 ? 5.216 -13.889 -1.921 1.00 91.25 91 SER A O 1
ATOM 669 N N . LEU A 1 92 ? 5.987 -12.522 -3.522 1.00 92.25 92 LEU A N 1
ATOM 670 C CA . LEU A 1 92 ? 7.396 -12.712 -3.178 1.00 92.25 92 LEU A CA 1
ATOM 671 C C . LEU A 1 92 ? 7.903 -11.553 -2.332 1.00 92.25 92 LEU A C 1
ATOM 673 O O . LEU A 1 92 ? 7.783 -10.394 -2.717 1.00 92.25 92 LEU A O 1
ATOM 677 N N . THR A 1 93 ? 8.534 -11.878 -1.210 1.00 92.31 93 THR A N 1
ATOM 678 C CA . THR A 1 93 ? 9.115 -10.894 -0.295 1.00 92.31 93 THR A CA 1
ATOM 679 C C . THR A 1 93 ? 10.578 -10.633 -0.632 1.00 92.31 93 THR A C 1
ATOM 681 O O . THR A 1 93 ? 11.348 -11.562 -0.876 1.00 92.31 93 THR A O 1
ATOM 684 N N . ASN A 1 94 ? 10.989 -9.367 -0.596 1.00 86.06 94 ASN A N 1
ATOM 685 C CA . ASN A 1 94 ? 12.392 -8.970 -0.655 1.00 86.06 94 ASN A CA 1
ATOM 686 C C . ASN A 1 94 ? 12.858 -8.504 0.733 1.00 86.06 94 ASN A C 1
ATOM 688 O O . ASN A 1 94 ? 12.654 -7.351 1.121 1.00 86.06 94 ASN A O 1
ATOM 692 N N . ALA A 1 95 ? 13.442 -9.424 1.502 1.00 76.75 95 ALA A N 1
ATOM 693 C CA . ALA A 1 95 ? 13.894 -9.150 2.862 1.00 76.75 95 ALA A CA 1
ATOM 694 C C . ALA A 1 95 ? 15.030 -8.111 2.872 1.00 76.75 95 ALA A C 1
ATOM 696 O O . ALA A 1 95 ? 16.023 -8.249 2.163 1.00 76.75 95 ALA A O 1
ATOM 697 N N . GLY A 1 96 ? 14.887 -7.067 3.691 1.00 74.38 96 GLY A N 1
ATOM 698 C CA . GLY A 1 96 ? 15.877 -5.990 3.820 1.00 74.38 96 GLY A CA 1
ATOM 699 C C . GLY A 1 96 ? 15.751 -4.867 2.784 1.00 74.38 96 GLY A C 1
ATOM 700 O O . GLY A 1 96 ? 16.370 -3.819 2.962 1.00 74.38 96 GLY A O 1
ATOM 701 N N . ALA A 1 97 ? 14.915 -5.030 1.754 1.00 83.38 97 ALA A N 1
ATOM 702 C CA . ALA A 1 97 ? 14.543 -3.937 0.864 1.00 83.38 97 ALA A CA 1
ATOM 703 C C . ALA A 1 97 ? 13.366 -3.138 1.449 1.00 83.38 97 ALA A C 1
ATOM 705 O O . ALA A 1 97 ? 12.384 -3.706 1.932 1.00 83.38 97 ALA A O 1
ATOM 706 N N . ARG A 1 98 ? 13.446 -1.809 1.357 1.00 85.19 98 ARG A N 1
ATOM 707 C CA . ARG A 1 98 ? 12.377 -0.862 1.722 1.00 85.19 98 ARG A CA 1
ATOM 708 C C . ARG A 1 98 ? 11.389 -0.599 0.587 1.00 85.19 98 ARG A C 1
ATOM 710 O O . ARG A 1 98 ? 10.300 -0.115 0.852 1.00 85.19 98 ARG A O 1
ATOM 717 N N . GLY A 1 99 ? 11.734 -1.025 -0.630 1.00 88.12 99 GLY A N 1
ATOM 718 C CA . GLY A 1 99 ? 10.772 -1.224 -1.714 1.00 88.12 99 GLY A CA 1
ATOM 719 C C . GLY A 1 99 ? 10.823 -0.140 -2.768 1.00 88.12 99 GLY A C 1
ATOM 720 O O . GLY A 1 99 ? 11.739 0.678 -2.794 1.00 88.12 99 GLY A O 1
ATOM 721 N N . ARG A 1 100 ? 9.862 -0.171 -3.688 1.00 89.19 100 ARG A N 1
ATOM 722 C CA . ARG A 1 100 ? 9.664 0.883 -4.684 1.00 89.19 100 ARG A CA 1
ATOM 723 C C . ARG A 1 100 ? 8.426 1.666 -4.283 1.00 89.19 100 ARG A C 1
ATOM 725 O O . ARG A 1 100 ? 7.337 1.102 -4.252 1.00 89.19 100 ARG A O 1
ATOM 732 N N . HIS A 1 101 ? 8.607 2.938 -3.958 1.00 88.44 101 HIS A N 1
ATOM 733 C CA . HIS A 1 101 ? 7.527 3.812 -3.522 1.00 88.44 101 HIS A CA 1
ATOM 734 C C . HIS A 1 101 ? 7.105 4.716 -4.670 1.00 88.44 101 HIS A C 1
ATOM 736 O O . HIS A 1 101 ? 7.903 5.468 -5.222 1.00 88.44 101 HIS A O 1
ATOM 742 N N . GLY A 1 102 ? 5.834 4.613 -5.008 1.00 85.88 102 GLY A N 1
ATOM 743 C CA . GLY A 1 102 ? 5.173 5.354 -6.069 1.00 85.88 1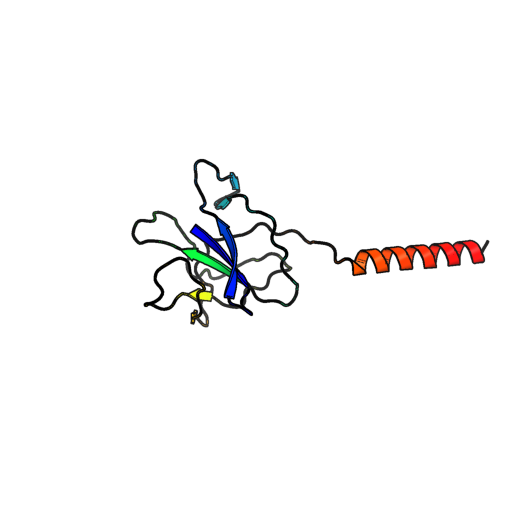02 GLY A CA 1
ATOM 744 C C . GLY A 1 102 ? 3.667 5.359 -5.819 1.00 85.88 102 GLY A C 1
ATOM 745 O O . GLY A 1 102 ? 3.073 6.426 -5.701 1.00 85.88 102 GLY A O 1
ATOM 746 N N . PRO A 1 103 ? 3.055 4.180 -5.598 1.00 83.94 103 PRO A N 1
ATOM 747 C CA . PRO A 1 103 ? 1.713 4.090 -5.034 1.00 83.94 103 PRO A CA 1
ATOM 748 C C . PRO A 1 103 ? 1.675 4.648 -3.612 1.00 83.94 103 PRO A C 1
ATOM 750 O O . PRO A 1 103 ? 2.507 4.281 -2.780 1.00 83.94 103 PRO A O 1
ATOM 753 N N . ASN A 1 104 ? 0.664 5.463 -3.320 1.00 87.25 104 ASN A N 1
ATOM 754 C CA . ASN A 1 104 ? 0.336 5.911 -1.973 1.00 87.25 104 ASN A CA 1
ATOM 755 C C . ASN A 1 104 ? -1.186 6.048 -1.814 1.00 87.25 104 ASN A C 1
ATOM 757 O O . ASN A 1 104 ? -1.923 6.079 -2.800 1.00 87.25 104 ASN A O 1
ATOM 761 N N . PHE A 1 105 ? -1.651 6.158 -0.572 1.00 89.50 105 PHE A N 1
ATOM 762 C CA . PHE A 1 105 ? -3.054 6.354 -0.233 1.00 89.50 105 PHE A CA 1
ATOM 763 C C . PHE A 1 105 ? -3.208 7.464 0.798 1.00 89.50 105 PHE A C 1
ATOM 765 O O . PHE A 1 105 ? -2.359 7.656 1.667 1.00 89.50 105 PHE A O 1
ATOM 772 N N . ILE A 1 106 ? -4.334 8.165 0.722 1.00 90.81 106 ILE A N 1
ATOM 773 C CA . ILE A 1 106 ? -4.778 9.049 1.794 1.00 90.81 106 ILE A CA 1
ATOM 774 C C . ILE A 1 106 ? -5.575 8.196 2.774 1.00 90.81 106 ILE A C 1
ATOM 776 O O . ILE A 1 106 ? -6.519 7.509 2.380 1.00 90.81 106 ILE A O 1
ATOM 780 N N . VAL A 1 107 ? -5.192 8.246 4.046 1.00 89.38 107 VAL A N 1
ATOM 781 C CA . VAL A 1 107 ? -5.859 7.515 5.123 1.00 89.38 107 VAL A CA 1
ATOM 782 C C . VAL A 1 107 ? -6.505 8.474 6.109 1.00 89.38 107 VAL A C 1
ATOM 784 O O . VAL A 1 107 ? -6.053 9.600 6.303 1.00 89.38 107 VAL A O 1
ATOM 787 N N . ALA A 1 108 ? -7.591 8.020 6.723 1.00 89.19 108 ALA A N 1
ATOM 788 C CA . ALA A 1 108 ? -8.283 8.731 7.784 1.00 89.19 108 ALA A CA 1
ATOM 789 C C . ALA A 1 108 ? -8.750 7.722 8.834 1.00 89.19 108 ALA A C 1
ATOM 791 O O . ALA A 1 108 ? -9.210 6.631 8.485 1.00 89.19 108 ALA A O 1
ATOM 792 N N . ALA A 1 109 ? -8.655 8.083 10.117 1.00 83.62 109 ALA A N 1
ATOM 793 C CA . ALA A 1 109 ? -9.199 7.244 11.177 1.00 83.62 109 ALA A CA 1
ATOM 794 C C . ALA A 1 109 ? -10.714 7.143 11.044 1.00 83.62 109 ALA A C 1
ATOM 796 O O . ALA A 1 109 ? -11.420 8.150 10.963 1.00 83.62 109 ALA A O 1
ATOM 797 N N . VAL A 1 110 ? -11.203 5.909 11.118 1.00 82.88 110 VAL A N 1
ATOM 798 C CA . VAL A 1 110 ? -12.620 5.610 11.291 1.00 82.88 110 VAL A CA 1
ATOM 799 C C . VAL A 1 110 ? -12.820 5.250 12.763 1.00 82.88 110 VAL A C 1
ATOM 801 O O . VAL A 1 110 ? -12.257 4.247 13.205 1.00 82.88 110 VAL A O 1
ATOM 804 N N . PRO A 1 111 ? -13.569 6.049 13.550 1.00 77.69 111 PRO A N 1
ATOM 805 C CA . PRO A 1 111 ? -13.832 5.727 14.947 1.00 77.69 111 PRO A CA 1
ATOM 806 C C . PRO A 1 111 ? -14.448 4.335 15.084 1.00 77.69 111 PRO A C 1
ATOM 808 O O . PRO A 1 111 ? -15.437 4.017 14.420 1.00 77.69 111 PRO A O 1
ATOM 811 N N . GLU A 1 112 ? -13.888 3.508 15.966 1.00 75.31 112 GLU A N 1
ATOM 812 C CA . GLU A 1 112 ? -14.469 2.197 16.233 1.00 75.31 112 GLU A CA 1
ATOM 813 C C . GLU A 1 112 ? -15.844 2.373 16.897 1.00 75.31 112 GLU A C 1
ATOM 815 O O . GLU A 1 112 ? -15.955 3.141 17.862 1.00 75.31 112 GLU A O 1
ATOM 820 N N . PRO A 1 113 ? -16.894 1.650 16.466 1.00 76.38 113 PRO A N 1
ATOM 821 C CA . PRO A 1 113 ? -18.234 1.785 17.044 1.00 76.38 113 PRO A CA 1
ATOM 822 C C . PRO A 1 113 ? -18.264 1.636 18.575 1.00 76.38 113 PRO A C 1
ATOM 824 O O . PRO A 1 113 ? -19.040 2.294 19.268 1.00 76.38 113 PRO A O 1
ATOM 827 N N . THR A 1 114 ? -17.374 0.809 19.125 1.00 77.25 114 THR A N 1
ATOM 828 C CA . THR A 1 114 ? -17.216 0.563 20.564 1.00 77.25 114 THR A CA 1
ATOM 829 C C . THR A 1 114 ? -16.726 1.788 21.333 1.00 77.25 114 THR A C 1
ATOM 831 O O . THR A 1 114 ? -17.152 1.986 22.470 1.00 77.25 114 THR A O 1
ATOM 834 N N . THR A 1 115 ? -15.895 2.647 20.734 1.00 77.12 115 THR A N 1
ATOM 835 C CA . THR A 1 115 ? -15.405 3.870 21.394 1.00 77.12 115 THR A CA 1
ATOM 836 C C . THR A 1 115 ? -16.533 4.871 21.628 1.00 77.12 115 THR A C 1
ATOM 838 O O . THR A 1 115 ? -16.619 5.466 22.702 1.00 77.12 115 THR A O 1
ATOM 841 N N . LEU A 1 116 ? -17.466 4.984 20.677 1.00 80.75 116 LEU A N 1
ATOM 842 C CA . LEU A 1 116 ? -18.661 5.820 20.809 1.00 80.75 116 LEU A CA 1
ATOM 843 C C . LEU A 1 116 ? -19.616 5.271 21.874 1.00 80.75 116 LEU A C 1
ATOM 845 O O . LEU A 1 116 ? -20.149 6.036 22.680 1.00 80.75 116 LEU A O 1
ATOM 849 N N . ILE A 1 117 ? -19.788 3.946 21.928 1.00 86.38 117 ILE A N 1
ATOM 850 C CA . ILE A 1 117 ? -20.595 3.286 22.963 1.00 86.38 117 ILE A CA 1
ATOM 851 C C . ILE A 1 117 ? -19.968 3.501 24.344 1.00 86.38 117 ILE A C 1
ATOM 853 O O . ILE A 1 117 ? -20.662 3.921 25.268 1.00 86.38 117 ILE A O 1
ATOM 857 N N . ALA A 1 118 ? -18.664 3.265 24.495 1.00 84.69 118 ALA A N 1
ATOM 858 C CA . ALA A 1 118 ? -17.956 3.454 25.757 1.00 84.69 118 ALA A CA 1
ATOM 859 C C . ALA A 1 118 ? -18.021 4.913 26.233 1.00 84.69 118 ALA A C 1
ATOM 861 O O . ALA A 1 118 ? -18.296 5.160 27.409 1.00 84.69 118 ALA A O 1
ATOM 862 N N . LEU A 1 119 ? -17.849 5.882 25.326 1.00 88.38 119 LEU A N 1
ATOM 863 C CA . LEU A 1 119 ? -18.000 7.304 25.631 1.00 88.38 119 LEU A CA 1
ATOM 864 C C . LEU A 1 119 ? -19.433 7.639 26.068 1.00 88.38 119 LEU A C 1
ATOM 866 O O . LEU A 1 119 ? -19.628 8.312 27.082 1.00 88.38 119 LEU A O 1
ATOM 870 N N . GLY A 1 120 ? -20.438 7.134 25.348 1.00 87.94 120 GLY A N 1
ATOM 871 C CA . GLY A 1 120 ? -21.848 7.324 25.687 1.00 87.94 120 GLY A CA 1
ATOM 872 C C . GLY A 1 120 ? -22.207 6.737 27.056 1.00 87.94 120 GLY A C 1
ATOM 873 O O . GLY A 1 120 ? -22.816 7.413 27.890 1.00 87.94 120 GLY A O 1
ATOM 874 N N . LEU A 1 121 ? -21.775 5.503 27.330 1.00 92.12 121 LEU A N 1
ATOM 875 C CA . LEU A 1 121 ? -21.963 4.834 28.620 1.00 92.12 121 LEU A CA 1
ATOM 876 C C . LEU A 1 121 ? -21.236 5.574 29.752 1.00 92.12 121 LEU A C 1
ATOM 878 O O . LEU A 1 121 ? -21.826 5.809 30.810 1.00 92.12 121 LEU A O 1
ATOM 882 N N . GLY A 1 122 ? -19.989 5.994 29.524 1.00 91.81 122 GLY A N 1
ATOM 883 C CA . GLY A 1 122 ? -19.207 6.779 30.478 1.00 91.81 122 GLY A CA 1
ATOM 884 C C . GLY A 1 122 ? -19.874 8.114 30.817 1.00 91.81 122 GLY A C 1
ATOM 885 O O . GLY A 1 122 ? -20.019 8.459 31.993 1.00 91.81 122 GLY A O 1
ATOM 886 N N . GLY A 1 123 ? -20.368 8.829 29.804 1.00 93.31 123 GLY A N 1
ATOM 887 C CA . GLY A 1 123 ? -21.125 10.069 29.974 1.00 93.31 123 GLY A CA 1
ATOM 888 C C . GLY A 1 123 ? -22.405 9.875 30.792 1.00 93.31 123 GLY A C 1
ATOM 889 O O . GLY A 1 123 ? -22.662 10.626 31.738 1.00 93.31 123 GLY A O 1
ATOM 890 N N . MET A 1 124 ? -23.179 8.825 30.501 1.00 93.12 124 MET A N 1
ATOM 891 C CA . MET A 1 124 ? -24.390 8.497 31.263 1.00 93.12 124 MET A CA 1
ATOM 892 C C . MET A 1 124 ? -24.091 8.140 32.724 1.00 93.12 124 MET A C 1
ATOM 894 O O . MET A 1 124 ? -24.801 8.593 33.628 1.00 93.12 124 MET A O 1
ATOM 898 N N . ALA A 1 125 ? -23.034 7.367 32.984 1.00 92.44 125 ALA A N 1
ATOM 899 C CA . ALA A 1 125 ? -22.621 7.013 34.340 1.00 92.44 125 ALA A CA 1
ATOM 900 C C . ALA A 1 125 ? -22.218 8.254 35.159 1.00 92.44 125 ALA A C 1
ATOM 902 O O . ALA A 1 125 ? -22.622 8.401 36.318 1.00 92.44 125 ALA A O 1
ATOM 903 N N . LEU A 1 126 ? -21.481 9.188 34.548 1.00 92.94 126 LEU A N 1
ATOM 904 C CA . LEU A 1 126 ? -21.108 10.463 35.168 1.00 92.94 126 LEU A CA 1
ATOM 905 C C . LEU A 1 126 ? -22.331 11.347 35.451 1.00 92.94 126 LEU A C 1
ATOM 907 O O . LEU A 1 126 ? -22.440 11.915 36.541 1.00 92.94 126 LEU A O 1
ATOM 911 N N . ALA A 1 127 ? -23.279 11.431 34.514 1.00 92.81 127 ALA A N 1
ATOM 912 C CA . ALA A 1 127 ? -24.513 12.195 34.691 1.00 92.81 127 ALA A CA 1
ATOM 913 C C . ALA A 1 127 ? -25.378 11.642 35.838 1.00 92.81 127 ALA A C 1
ATOM 915 O O . ALA A 1 127 ? -25.866 12.413 36.670 1.00 92.81 127 ALA A O 1
ATOM 916 N N . ARG A 1 128 ? -25.513 10.311 35.944 1.00 91.69 128 ARG A N 1
ATOM 917 C CA . ARG A 1 128 ? -26.214 9.654 37.063 1.00 91.69 128 ARG A CA 1
ATOM 918 C C . ARG A 1 128 ? -25.540 9.936 38.405 1.00 91.69 128 ARG A C 1
ATOM 920 O O . ARG A 1 128 ? -26.221 10.315 39.355 1.00 91.69 128 ARG A O 1
ATOM 927 N N . ARG A 1 129 ? -24.207 9.839 38.477 1.00 89.94 129 ARG A N 1
ATOM 928 C CA . ARG A 1 129 ? -23.440 10.161 39.696 1.00 89.94 129 ARG A CA 1
ATOM 929 C C . ARG A 1 129 ? -23.614 11.611 40.151 1.00 89.94 129 ARG A C 1
ATOM 931 O O . ARG A 1 129 ? -23.652 11.861 41.350 1.00 89.94 129 ARG A O 1
ATOM 938 N N . ARG A 1 130 ? -23.724 12.563 39.220 1.00 87.44 130 ARG A N 1
ATOM 939 C CA . ARG A 1 130 ? -23.955 13.981 39.549 1.00 87.44 130 ARG A CA 1
ATOM 940 C C . ARG A 1 130 ? -25.366 14.245 40.074 1.00 87.44 130 ARG A C 1
ATOM 942 O O . ARG A 1 130 ? -25.511 15.070 40.967 1.00 87.44 130 ARG A O 1
ATOM 949 N N . ARG A 1 131 ? -26.383 13.544 39.558 1.00 83.19 131 ARG A N 1
ATOM 950 C CA . ARG A 1 131 ? -27.766 13.656 40.057 1.00 83.19 131 ARG A CA 1
ATOM 951 C C . ARG A 1 131 ? -27.948 13.048 41.446 1.00 83.19 131 ARG A C 1
ATOM 953 O O . ARG A 1 131 ? -28.697 13.605 42.221 1.00 83.19 131 ARG A O 1
ATOM 960 N N . ALA A 1 132 ? -27.243 11.965 41.770 1.00 80.50 132 ALA A N 1
ATOM 961 C CA . ALA A 1 132 ? -27.329 11.323 43.086 1.00 80.50 132 ALA A CA 1
ATOM 962 C C . ALA A 1 132 ? -26.628 12.098 44.225 1.00 80.50 132 ALA A C 1
ATOM 964 O O . ALA A 1 132 ? -26.775 11.734 45.385 1.00 80.50 132 ALA A O 1
ATOM 965 N N . LYS A 1 133 ? -25.822 13.120 43.900 1.00 71.88 133 LYS A N 1
ATOM 966 C CA . LYS A 1 133 ? -25.135 13.991 44.872 1.00 71.88 133 LYS A CA 1
ATOM 967 C C . LYS A 1 133 ? -25.827 15.348 45.086 1.00 71.88 133 LYS A C 1
ATOM 969 O O . LYS A 1 133 ? -25.308 16.153 45.854 1.00 71.88 133 LYS A O 1
ATOM 974 N N . ARG A 1 134 ? -26.916 15.626 44.367 1.00 55.50 134 ARG A N 1
ATOM 975 C CA . ARG A 1 134 ? -27.800 16.779 44.589 1.00 55.50 134 ARG A CA 1
ATOM 976 C C . ARG A 1 134 ? -29.023 16.311 45.355 1.00 55.50 134 ARG A C 1
ATOM 978 O O . ARG A 1 134 ? -29.523 17.130 46.147 1.00 55.50 134 ARG A O 1
#

Sequence (134 aa):
MVGIWRDSDQALMASALVDPGTATTLGDWMYQSISPVQLSSGASYTAGAMYTATDSDSYVSNPTTVVTDPWITLTASVYPSAGSLGFVYPSLTNAGARGRHGPNFIVAAVPEPTTLIALGLGGMALARRRRAKR

Foldseek 3Di:
DWFKAFPVVRDTQDDDDQDPVQWDDDPPATDDDDDDDDDDQPTDMDIDDDDDPPDPADWDFQDPDDDDDPSDDQDFEFAQDPVPHDDGRGPHTDPPGSYTGHDDDDDDDDDDPVVVVVVVVVVVVVVVVVVVVD

Secondary structure (DSSP, 8-state):
-EEEEETTTTEEEEEE---TTTPEEETTEEE------PPPTT--EEEEE---TT-----EES-S-----TT-----EEE--TT--SS----EEETT---EE-----------HHHHHHHHHHHHHHHHHHHTT-

Radius of gyration: 20.59 Å; chains: 1; bounding box: 45×33×67 Å

pLDDT: mean 89.22, std 6.39, range [55.5, 97.25]